Protein AF-A0A350C541-F1 (afdb_monomer)

Radius of gyration: 12.67 Å; Cα contacts (8 Å, |Δi|>4): 53; chains: 1; bounding box: 25×28×33 Å

Structure (mmCIF, N/CA/C/O backbone):
data_AF-A0A350C541-F1
#
_entry.id   AF-A0A350C541-F1
#
loop_
_atom_site.group_PDB
_atom_site.id
_atom_site.type_symbol
_atom_site.label_atom_id
_atom_site.label_alt_id
_atom_site.label_comp_id
_atom_site.label_asym_id
_atom_site.label_entity_id
_atom_site.label_seq_id
_atom_site.pdbx_PDB_ins_code
_atom_site.Cartn_x
_atom_site.Cartn_y
_atom_site.Cartn_z
_atom_site.occupancy
_atom_site.B_iso_or_equiv
_atom_site.auth_seq_id
_atom_site.auth_comp_id
_atom_site.auth_asym_id
_atom_site.auth_atom_id
_atom_site.pdbx_PDB_model_num
ATOM 1 N N . MET A 1 1 ? -11.697 8.316 -3.095 1.00 93.00 1 MET A N 1
ATOM 2 C CA . MET A 1 1 ? -11.029 7.006 -3.172 1.00 93.00 1 MET A CA 1
ATOM 3 C C . MET A 1 1 ? -10.237 7.024 -4.454 1.00 93.00 1 MET A C 1
ATOM 5 O O . MET A 1 1 ? -10.828 7.251 -5.500 1.00 93.00 1 MET A O 1
ATOM 9 N N . GLU A 1 2 ? -8.927 6.873 -4.357 1.00 93.50 2 GLU A N 1
ATOM 10 C CA . GLU A 1 2 ? -8.019 6.841 -5.496 1.00 93.50 2 GLU A CA 1
ATOM 11 C C . GLU A 1 2 ? -7.299 5.500 -5.480 1.00 93.50 2 GLU A C 1
ATOM 13 O O . GLU A 1 2 ? -6.573 5.181 -4.537 1.00 93.50 2 GLU A O 1
ATOM 18 N N . LEU A 1 3 ? -7.540 4.707 -6.520 1.00 95.75 3 LEU A N 1
ATOM 19 C CA . LEU A 1 3 ? -6.842 3.456 -6.762 1.00 95.75 3 LEU A CA 1
ATOM 20 C C . LEU A 1 3 ? -5.964 3.662 -7.989 1.00 95.75 3 LEU A C 1
ATOM 22 O O . LEU A 1 3 ? -6.468 3.738 -9.110 1.00 95.75 3 LEU A O 1
ATOM 26 N N . GLN A 1 4 ? -4.662 3.803 -7.769 1.00 95.56 4 GLN A N 1
ATOM 27 C CA . GLN A 1 4 ? -3.719 4.033 -8.853 1.00 95.56 4 GLN A CA 1
ATOM 28 C C . GLN A 1 4 ? -3.161 2.707 -9.353 1.00 95.56 4 GLN A C 1
ATOM 30 O O . GLN A 1 4 ? -2.759 1.851 -8.566 1.00 95.56 4 GLN A O 1
ATOM 35 N N . LEU A 1 5 ? -3.132 2.551 -10.675 1.00 96.50 5 LEU A N 1
ATOM 36 C CA . LEU A 1 5 ? -2.488 1.421 -11.330 1.00 96.50 5 LEU A CA 1
ATOM 37 C C . LEU A 1 5 ? -1.140 1.859 -11.898 1.00 96.50 5 LEU A C 1
ATOM 39 O O . LEU A 1 5 ? -1.041 2.915 -12.524 1.00 96.50 5 LEU A O 1
ATOM 43 N N . ASP A 1 6 ? -0.118 1.030 -11.714 1.00 95.81 6 ASP A N 1
ATOM 44 C CA . ASP A 1 6 ? 1.232 1.302 -12.189 1.00 95.81 6 ASP A CA 1
ATOM 45 C C . ASP A 1 6 ? 1.556 0.463 -13.433 1.00 95.81 6 ASP A C 1
ATOM 47 O O . ASP A 1 6 ? 1.521 -0.773 -13.442 1.00 95.81 6 ASP A O 1
ATOM 51 N N . ARG A 1 7 ? 1.897 1.160 -14.520 1.00 95.75 7 ARG A N 1
ATOM 52 C CA . ARG A 1 7 ? 2.211 0.546 -15.813 1.00 95.75 7 ARG A CA 1
ATOM 53 C C . ARG A 1 7 ? 3.490 -0.304 -15.762 1.00 95.75 7 ARG A C 1
ATOM 55 O O . ARG A 1 7 ? 3.570 -1.311 -16.463 1.00 95.75 7 ARG A O 1
ATOM 62 N N . SER A 1 8 ? 4.477 0.056 -14.941 1.00 95.06 8 SER A N 1
ATOM 63 C CA . SER A 1 8 ? 5.719 -0.712 -14.787 1.00 95.06 8 SER A CA 1
ATOM 64 C C . SER A 1 8 ? 5.468 -2.085 -14.155 1.00 95.06 8 SER A C 1
ATOM 66 O O . SER A 1 8 ? 6.067 -3.072 -14.586 1.00 95.06 8 SER A O 1
ATOM 68 N N . LEU A 1 9 ? 4.515 -2.179 -13.219 1.00 95.44 9 LEU A N 1
ATOM 69 C CA . LEU A 1 9 ? 4.076 -3.452 -12.640 1.00 95.44 9 LEU A CA 1
ATOM 70 C C . LEU A 1 9 ? 3.400 -4.334 -13.691 1.00 95.44 9 LEU A C 1
ATOM 72 O O . LEU A 1 9 ? 3.737 -5.512 -13.823 1.00 95.44 9 LEU A O 1
ATOM 76 N N . ALA A 1 10 ? 2.508 -3.746 -14.493 1.00 96.88 10 ALA A N 1
ATOM 77 C CA . ALA A 1 10 ? 1.831 -4.452 -15.576 1.00 96.88 10 ALA A CA 1
ATOM 78 C C . ALA A 1 10 ? 2.817 -4.965 -16.642 1.00 96.88 10 ALA A C 1
ATOM 80 O O . ALA A 1 10 ? 2.706 -6.110 -17.079 1.00 96.88 10 ALA A O 1
ATOM 81 N N . HIS A 1 11 ? 3.829 -4.173 -17.020 1.00 96.75 11 HIS A N 1
ATOM 82 C CA . HIS A 1 11 ? 4.882 -4.616 -17.944 1.00 96.75 11 HIS A CA 1
ATOM 83 C C . HIS A 1 11 ? 5.698 -5.793 -17.395 1.00 96.75 11 HIS A C 1
ATOM 85 O O . HIS A 1 11 ? 6.052 -6.696 -18.150 1.00 96.75 11 HIS A O 1
ATOM 91 N N . LYS A 1 12 ? 5.931 -5.832 -16.077 1.00 95.06 12 LYS A N 1
ATOM 92 C CA . LYS A 1 12 ? 6.552 -6.971 -15.379 1.00 95.06 12 LYS A CA 1
ATOM 93 C C . LYS A 1 12 ? 5.592 -8.151 -15.155 1.00 95.06 12 LYS A C 1
ATOM 95 O O . LYS A 1 12 ? 5.973 -9.119 -14.504 1.00 95.06 12 LYS A O 1
ATOM 100 N N . ARG A 1 13 ? 4.359 -8.094 -15.680 1.00 95.12 13 ARG A N 1
ATOM 101 C CA . ARG A 1 13 ? 3.288 -9.092 -15.486 1.00 95.12 13 ARG A CA 1
ATOM 102 C C . ARG A 1 13 ? 2.941 -9.337 -14.013 1.00 95.12 13 ARG A C 1
ATOM 104 O O . ARG A 1 13 ? 2.511 -10.430 -13.647 1.00 95.12 13 ARG A O 1
ATOM 111 N N . MET A 1 14 ? 3.124 -8.328 -13.162 1.00 93.38 14 MET A N 1
ATOM 112 C CA . MET A 1 14 ? 2.710 -8.392 -11.766 1.00 93.38 14 MET A CA 1
ATOM 113 C C . MET A 1 14 ? 1.281 -7.881 -11.624 1.00 93.38 14 MET A C 1
ATOM 115 O O . MET A 1 14 ? 0.998 -6.715 -11.895 1.00 93.38 14 MET A O 1
ATOM 119 N N . TYR A 1 15 ? 0.392 -8.774 -11.187 1.00 94.06 15 TYR A N 1
ATOM 120 C CA . TYR A 1 15 ? -1.023 -8.486 -10.988 1.00 94.06 15 TYR A CA 1
ATOM 121 C C . TYR A 1 15 ? -1.463 -8.824 -9.558 1.00 94.06 15 TYR A C 1
ATOM 123 O O . TYR A 1 15 ? -1.031 -9.850 -9.022 1.00 94.06 15 TYR A O 1
ATOM 131 N N . PRO A 1 16 ? -2.338 -7.998 -8.952 1.00 94.69 16 PRO A N 1
ATOM 132 C CA . PRO A 1 16 ? -2.893 -6.745 -9.485 1.00 94.69 16 PRO A CA 1
ATOM 133 C C . PRO A 1 16 ? -1.842 -5.618 -9.558 1.00 94.69 16 PRO A C 1
ATOM 135 O O . PRO A 1 16 ? -1.022 -5.473 -8.660 1.00 94.69 16 PRO A O 1
ATOM 138 N N . ALA A 1 17 ? -1.856 -4.821 -10.631 1.00 96.62 17 ALA A N 1
ATOM 139 C CA . ALA A 1 17 ? -0.841 -3.794 -10.899 1.00 96.62 17 ALA A CA 1
ATOM 140 C C . ALA A 1 17 ? -1.124 -2.480 -10.141 1.00 96.62 17 ALA A C 1
ATOM 142 O O . ALA A 1 17 ? -1.191 -1.417 -10.752 1.00 96.62 17 ALA A O 1
ATOM 143 N N . ILE A 1 18 ? -1.366 -2.560 -8.831 1.00 96.00 18 ILE A N 1
ATOM 144 C CA . ILE A 1 18 ? -1.764 -1.425 -7.985 1.00 96.00 18 ILE A CA 1
ATOM 145 C C . ILE A 1 18 ? -0.522 -0.753 -7.391 1.00 96.00 18 ILE A C 1
ATOM 147 O O . ILE A 1 18 ? 0.334 -1.421 -6.816 1.00 96.00 18 ILE A O 1
ATOM 151 N N . ASP A 1 19 ? -0.458 0.576 -7.465 1.00 95.25 19 ASP A N 1
ATOM 152 C CA . ASP A 1 19 ? 0.498 1.363 -6.688 1.00 95.25 19 ASP A CA 1
ATOM 153 C C . ASP A 1 19 ? -0.033 1.548 -5.259 1.00 95.25 19 ASP A C 1
ATOM 155 O O . ASP A 1 19 ? -0.901 2.385 -4.989 1.00 95.25 19 ASP A O 1
ATOM 159 N N . LEU A 1 20 ? 0.483 0.738 -4.336 1.00 92.88 20 LEU A N 1
ATOM 160 C CA . LEU A 1 20 ? 0.078 0.723 -2.927 1.00 92.88 20 LEU A CA 1
ATOM 161 C C . LEU A 1 20 ? 0.477 1.997 -2.175 1.00 92.88 20 LEU A C 1
ATOM 163 O O . LEU A 1 20 ? -0.175 2.358 -1.197 1.00 92.88 20 LEU A O 1
ATOM 167 N N . THR A 1 21 ? 1.537 2.673 -2.625 1.00 91.62 21 THR A N 1
ATOM 168 C CA . THR A 1 21 ? 2.065 3.878 -1.971 1.00 91.62 21 THR A CA 1
ATOM 169 C C . THR A 1 21 ? 1.241 5.112 -2.314 1.00 91.62 21 THR A C 1
ATOM 171 O O . THR A 1 21 ? 1.026 5.969 -1.459 1.00 91.62 21 THR A O 1
ATOM 174 N N . LYS A 1 22 ? 0.716 5.176 -3.544 1.00 93.25 22 LYS A N 1
ATOM 175 C CA . LYS A 1 22 ? -0.106 6.301 -4.015 1.00 93.25 22 LYS A CA 1
ATOM 176 C C . LYS A 1 22 ? -1.606 6.097 -3.809 1.00 93.25 22 LYS A C 1
ATOM 178 O O . LYS A 1 22 ? -2.357 7.069 -3.787 1.00 93.25 22 LYS A O 1
ATOM 183 N N . SER A 1 23 ? -2.062 4.854 -3.656 1.00 94.88 23 SER A N 1
ATOM 184 C CA . SER A 1 23 ? -3.486 4.560 -3.475 1.00 94.88 23 SER A CA 1
ATOM 185 C C . SER A 1 23 ? -3.976 4.936 -2.073 1.00 94.88 23 SER A C 1
ATOM 187 O O . SER A 1 23 ? -3.396 4.564 -1.048 1.00 94.88 23 SER A O 1
ATOM 189 N N . SER A 1 24 ? -5.088 5.666 -1.999 1.00 93.69 24 SER A N 1
ATOM 190 C CA . SER A 1 24 ? -5.625 6.167 -0.731 1.00 93.69 24 SER A CA 1
ATOM 191 C C . SER A 1 24 ? -7.134 6.406 -0.773 1.00 93.69 24 SER A C 1
ATOM 193 O O . SER A 1 24 ? -7.751 6.578 -1.827 1.00 93.69 24 SER A O 1
ATOM 195 N N . THR A 1 25 ? -7.752 6.447 0.406 1.00 96.00 25 THR A N 1
ATOM 196 C CA . THR A 1 25 ? -9.166 6.788 0.562 1.00 96.00 25 THR A CA 1
ATOM 197 C C . THR A 1 25 ? -9.291 7.894 1.595 1.00 96.00 25 THR A C 1
ATOM 199 O O . THR A 1 25 ? -8.789 7.777 2.707 1.00 96.00 25 THR A O 1
ATOM 202 N N . ARG A 1 26 ? -9.955 8.992 1.220 1.00 95.56 26 ARG A N 1
ATOM 203 C CA . ARG A 1 26 ? -10.257 10.080 2.155 1.00 95.56 26 ARG A CA 1
ATOM 204 C C . ARG A 1 26 ? -11.228 9.581 3.219 1.00 95.56 26 ARG A C 1
ATOM 206 O O . ARG A 1 26 ? -12.178 8.880 2.880 1.00 95.56 26 ARG A O 1
ATOM 213 N N . ARG A 1 27 ? -11.024 10.025 4.459 1.00 94.31 27 ARG A N 1
ATOM 214 C CA . ARG A 1 27 ? -11.840 9.654 5.621 1.00 94.31 27 ARG A CA 1
ATOM 215 C C . ARG A 1 27 ? -11.935 8.138 5.842 1.00 94.31 27 ARG A C 1
ATOM 217 O O . ARG A 1 27 ? -13.021 7.610 6.084 1.00 94.31 27 ARG A O 1
ATOM 224 N N . GLU A 1 28 ? -10.813 7.423 5.711 1.00 95.56 28 GLU A N 1
ATOM 225 C CA . GL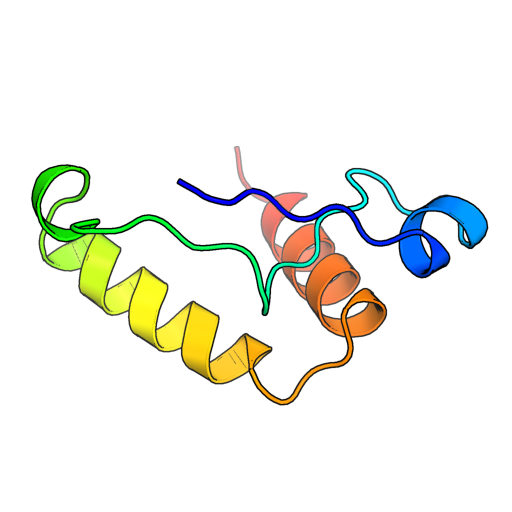U A 1 28 ? -10.779 5.966 5.921 1.00 95.56 28 GLU A CA 1
ATOM 226 C C . GLU A 1 28 ? -11.182 5.560 7.351 1.00 95.56 28 GLU A C 1
ATOM 228 O O . GLU A 1 28 ? -11.647 4.440 7.557 1.00 95.56 28 GLU A O 1
ATOM 233 N N . GLU A 1 29 ? -11.139 6.489 8.313 1.00 95.19 29 GLU A N 1
ATOM 234 C CA . GLU A 1 29 ? -11.611 6.289 9.684 1.00 95.19 29 GLU A CA 1
ATOM 235 C C . GLU A 1 29 ? -13.115 6.037 9.828 1.00 95.19 29 GLU A C 1
ATOM 237 O O . GLU A 1 29 ? -13.555 5.531 10.856 1.00 95.19 29 GLU A O 1
ATOM 242 N N . LEU A 1 30 ? -13.908 6.378 8.809 1.00 96.94 30 LEU A N 1
ATOM 243 C CA . LEU A 1 30 ? -15.336 6.055 8.769 1.00 96.94 30 LEU A CA 1
ATOM 244 C C . LEU A 1 30 ? -15.619 4.653 8.213 1.00 96.94 30 LEU A C 1
ATOM 246 O O . LEU A 1 30 ? -16.747 4.179 8.311 1.00 96.94 30 LEU A O 1
ATOM 250 N N . LEU A 1 31 ? -14.626 4.018 7.585 1.00 96.38 31 LEU A N 1
ATOM 251 C CA . LEU A 1 31 ? -14.780 2.756 6.855 1.00 96.38 31 LEU A CA 1
ATOM 252 C C . LEU A 1 31 ? -14.197 1.560 7.607 1.00 96.38 31 LEU A C 1
ATOM 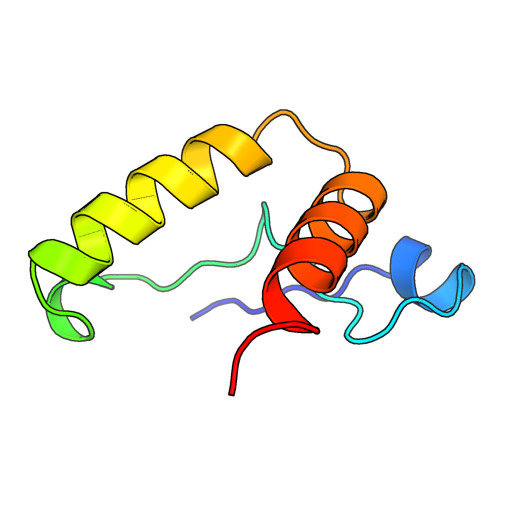254 O O . LEU A 1 31 ? -14.551 0.420 7.318 1.00 96.38 31 LEU A O 1
ATOM 258 N N . MET A 1 32 ?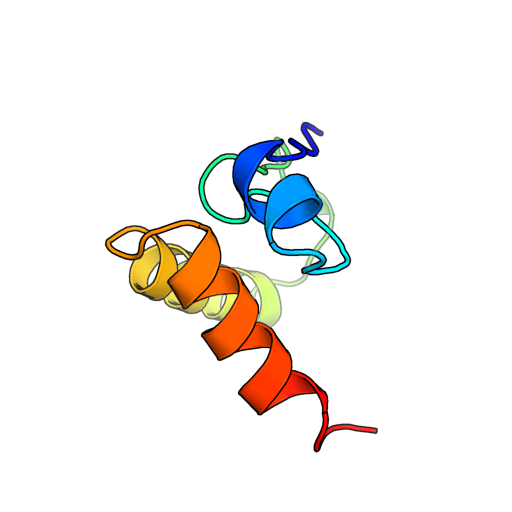 -13.278 1.812 8.536 1.00 96.44 32 MET A N 1
ATOM 259 C CA . MET A 1 32 ? -12.539 0.788 9.263 1.00 96.44 32 MET A CA 1
ATOM 260 C C . MET A 1 32 ? -12.589 1.071 10.761 1.00 96.44 32 MET A C 1
ATOM 262 O O . MET A 1 32 ? -12.645 2.222 11.192 1.00 96.44 32 MET A O 1
ATOM 266 N N . ASP A 1 33 ? -12.541 0.018 11.572 1.00 97.44 33 ASP A N 1
ATOM 267 C CA . ASP A 1 33 ? -12.440 0.165 13.018 1.00 97.44 33 ASP A CA 1
ATOM 268 C C . ASP A 1 33 ? -11.043 0.666 13.439 1.00 97.44 33 ASP A C 1
ATOM 270 O O . ASP A 1 33 ? -10.059 0.601 12.695 1.00 97.44 33 ASP A O 1
ATOM 274 N N . LYS A 1 34 ? -10.930 1.166 14.676 1.00 96.31 34 LYS A N 1
ATOM 275 C CA . LYS A 1 34 ? -9.676 1.751 15.188 1.00 96.31 34 LYS A CA 1
ATOM 276 C C . LYS A 1 34 ? -8.502 0.767 15.163 1.00 96.31 34 LYS A C 1
ATOM 278 O O . LYS A 1 34 ? -7.365 1.180 14.931 1.00 96.31 34 LYS A O 1
ATOM 283 N N . ALA A 1 35 ? -8.764 -0.520 15.404 1.00 97.19 35 ALA A N 1
ATOM 284 C CA . ALA A 1 35 ? -7.726 -1.542 15.400 1.00 97.19 35 ALA A CA 1
ATOM 285 C C . ALA A 1 35 ? -7.171 -1.767 13.986 1.00 97.19 35 ALA A C 1
ATOM 287 O O . ALA A 1 35 ? -5.949 -1.809 13.813 1.00 97.19 35 ALA A O 1
ATOM 288 N N . THR A 1 36 ? -8.040 -1.847 12.973 1.00 96.69 36 THR A N 1
ATOM 289 C CA . THR A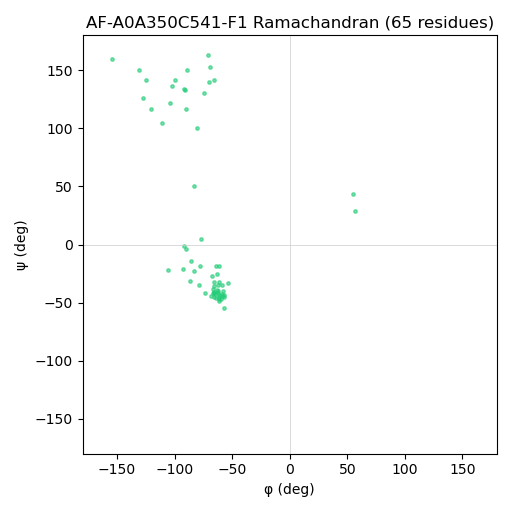 1 36 ? -7.619 -1.986 11.574 1.00 96.69 36 THR A CA 1
ATOM 290 C C . THR A 1 36 ? -6.902 -0.737 11.083 1.00 96.69 36 THR A C 1
ATOM 292 O O . THR A 1 36 ? -5.845 -0.868 10.472 1.00 96.69 36 THR A O 1
ATOM 295 N N . LEU A 1 37 ? -7.381 0.467 11.418 1.00 96.62 37 LEU A N 1
ATOM 296 C CA . LEU A 1 37 ? -6.704 1.722 11.054 1.00 96.62 37 LEU A CA 1
ATOM 297 C C . LEU A 1 37 ? -5.268 1.788 11.579 1.00 96.62 37 LEU A C 1
ATOM 299 O O . LEU A 1 37 ? -4.355 2.138 10.835 1.00 96.62 37 LEU A O 1
ATOM 303 N N . SER A 1 38 ? -5.051 1.409 12.841 1.00 96.56 38 SER A N 1
ATOM 304 C CA . SER A 1 38 ? -3.709 1.388 13.434 1.00 96.56 38 SER A CA 1
ATOM 305 C C . SER A 1 38 ? -2.778 0.419 12.693 1.00 96.56 38 SER A C 1
ATOM 307 O O . SER A 1 38 ? -1.651 0.774 12.340 1.00 96.56 38 SER A O 1
ATOM 309 N N . ARG A 1 39 ? -3.268 -0.784 12.359 1.00 96.62 39 ARG A N 1
ATOM 310 C CA . ARG A 1 39 ? -2.506 -1.769 11.570 1.00 96.62 39 ARG A CA 1
ATOM 311 C C . ARG A 1 39 ? -2.225 -1.274 10.151 1.00 96.62 39 ARG A C 1
ATOM 313 O O . ARG A 1 39 ? -1.100 -1.412 9.674 1.00 96.62 39 ARG A O 1
ATOM 320 N N . MET A 1 40 ? -3.215 -0.663 9.502 1.00 95.56 40 MET A N 1
ATOM 321 C CA . MET A 1 40 ? -3.075 -0.076 8.170 1.00 95.56 40 MET A CA 1
ATOM 322 C C . MET A 1 40 ? -2.048 1.053 8.153 1.00 95.56 40 MET A C 1
ATOM 324 O O . MET A 1 40 ? -1.247 1.119 7.226 1.00 95.56 40 MET A O 1
ATOM 328 N N . PHE A 1 41 ? -2.015 1.900 9.184 1.00 94.75 41 PHE A N 1
ATOM 329 C CA . PHE A 1 41 ? -1.027 2.970 9.305 1.00 94.75 41 PHE A CA 1
ATOM 330 C C . PHE A 1 41 ? 0.404 2.425 9.382 1.00 94.75 41 PHE A C 1
ATOM 332 O O . PHE A 1 41 ? 1.281 2.883 8.648 1.00 94.75 41 PHE A O 1
ATOM 339 N N . VAL A 1 42 ? 0.635 1.409 10.221 1.00 95.75 42 VAL A N 1
ATOM 340 C CA . VAL A 1 42 ? 1.949 0.753 10.336 1.00 95.75 42 VAL A CA 1
ATOM 341 C C . VAL A 1 42 ? 2.359 0.118 9.007 1.00 95.75 42 VAL A C 1
ATOM 343 O O . VAL A 1 42 ? 3.488 0.318 8.558 1.00 95.75 42 VAL A O 1
ATOM 346 N N . LEU A 1 43 ? 1.438 -0.588 8.344 1.00 95.06 43 LEU A N 1
ATOM 347 C CA . LEU A 1 43 ? 1.690 -1.203 7.042 1.00 95.06 43 LEU A CA 1
ATOM 348 C C . LEU A 1 43 ? 2.026 -0.153 5.974 1.00 95.06 43 LEU A C 1
ATOM 350 O O . LEU A 1 43 ? 3.035 -0.288 5.290 1.00 95.06 43 LEU A O 1
ATOM 354 N N . ARG A 1 44 ? 1.234 0.921 5.860 1.00 94.62 44 ARG A N 1
ATOM 355 C CA . ARG A 1 44 ? 1.488 2.015 4.908 1.00 94.62 44 ARG A CA 1
ATOM 356 C C . ARG A 1 44 ? 2.850 2.663 5.149 1.00 94.62 44 ARG A C 1
ATOM 358 O O . ARG A 1 44 ? 3.572 2.897 4.188 1.00 94.62 44 ARG A O 1
ATOM 365 N N . LYS A 1 45 ? 3.225 2.910 6.409 1.00 94.25 45 LYS A N 1
ATOM 366 C CA . LYS A 1 45 ? 4.536 3.482 6.749 1.00 94.25 45 LYS A CA 1
ATOM 367 C C . LYS A 1 45 ? 5.682 2.560 6.335 1.00 94.25 45 LYS A C 1
ATOM 369 O O . LYS A 1 45 ? 6.690 3.044 5.845 1.00 94.25 45 LYS A O 1
ATOM 374 N N . HIS A 1 46 ? 5.518 1.249 6.500 1.00 94.31 46 HIS A N 1
ATOM 375 C CA . HIS A 1 46 ? 6.523 0.282 6.067 1.00 94.31 46 HIS A CA 1
ATOM 376 C C . HIS A 1 46 ? 6.673 0.230 4.540 1.00 94.31 46 HIS A C 1
ATOM 378 O O . HIS A 1 46 ? 7.785 0.119 4.036 1.00 94.31 46 HIS A O 1
ATOM 384 N N . LEU A 1 47 ? 5.562 0.336 3.806 1.00 94.69 47 LEU A N 1
ATOM 385 C CA . LEU A 1 47 ? 5.562 0.324 2.341 1.00 94.69 47 LEU A CA 1
ATOM 386 C C . LEU A 1 47 ? 6.001 1.661 1.718 1.00 94.69 47 LEU A C 1
ATOM 388 O O . LEU A 1 47 ? 6.348 1.676 0.543 1.00 94.69 47 LEU A O 1
ATOM 392 N N . ALA A 1 48 ? 5.976 2.769 2.467 1.00 93.19 48 ALA A N 1
ATOM 393 C CA . ALA A 1 48 ? 6.221 4.116 1.940 1.00 93.19 48 ALA A CA 1
ATOM 394 C C . ALA A 1 48 ? 7.622 4.300 1.333 1.00 93.19 48 ALA A C 1
ATOM 396 O O . ALA A 1 48 ? 7.767 5.047 0.369 1.00 93.19 48 ALA A O 1
ATOM 397 N N . ASP A 1 49 ? 8.623 3.598 1.868 1.00 91.00 49 ASP A N 1
ATOM 398 C CA . ASP A 1 49 ? 10.011 3.668 1.394 1.00 91.00 49 ASP A CA 1
ATOM 399 C C . ASP A 1 49 ? 10.324 2.630 0.298 1.00 91.00 49 ASP A C 1
ATOM 401 O O . ASP A 1 49 ? 11.429 2.605 -0.246 1.00 91.00 49 ASP A O 1
ATOM 405 N N . MET A 1 50 ? 9.367 1.755 -0.034 1.00 94.62 50 MET A N 1
ATOM 406 C CA . MET A 1 50 ? 9.547 0.694 -1.024 1.00 94.62 50 MET A CA 1
ATOM 407 C C . MET A 1 50 ? 9.196 1.171 -2.428 1.00 94.62 50 MET A C 1
ATOM 409 O O . MET A 1 50 ? 8.283 1.974 -2.639 1.00 94.62 50 MET A O 1
ATOM 413 N N . LYS A 1 51 ? 9.860 0.591 -3.430 1.00 94.00 51 LYS A N 1
ATOM 414 C CA . LYS A 1 51 ? 9.395 0.734 -4.813 1.00 94.00 51 LYS A CA 1
ATOM 415 C C . LYS A 1 51 ? 8.079 -0.034 -5.011 1.00 94.00 51 LYS A C 1
ATOM 417 O O . LYS A 1 51 ? 7.860 -1.044 -4.336 1.00 94.00 51 LYS A O 1
ATOM 422 N N . PRO A 1 52 ? 7.210 0.375 -5.957 1.00 92.88 52 PRO A N 1
ATOM 423 C CA . PRO A 1 52 ? 5.925 -0.293 -6.182 1.00 92.88 52 PRO A CA 1
ATOM 424 C C . PRO A 1 52 ? 6.044 -1.806 -6.421 1.00 92.88 52 PRO A C 1
ATOM 426 O O . PRO A 1 52 ? 5.168 -2.573 -6.023 1.00 92.88 52 PRO A O 1
ATOM 429 N N . ASP A 1 53 ? 7.130 -2.256 -7.053 1.00 94.44 53 ASP A N 1
ATOM 430 C CA . ASP A 1 53 ? 7.373 -3.668 -7.329 1.00 94.44 53 ASP A CA 1
ATOM 431 C C . ASP A 1 53 ? 7.765 -4.467 -6.088 1.00 94.44 53 ASP A C 1
ATOM 433 O O . ASP A 1 53 ? 7.251 -5.568 -5.883 1.00 94.44 53 ASP A O 1
ATOM 437 N N . GLU A 1 54 ? 8.619 -3.897 -5.244 1.00 94.69 54 GLU A N 1
ATOM 438 C CA . GLU A 1 54 ? 8.988 -4.468 -3.947 1.00 94.69 54 GLU A CA 1
ATOM 439 C C . GLU A 1 54 ? 7.773 -4.538 -3.016 1.00 94.69 54 GLU A C 1
ATOM 441 O O 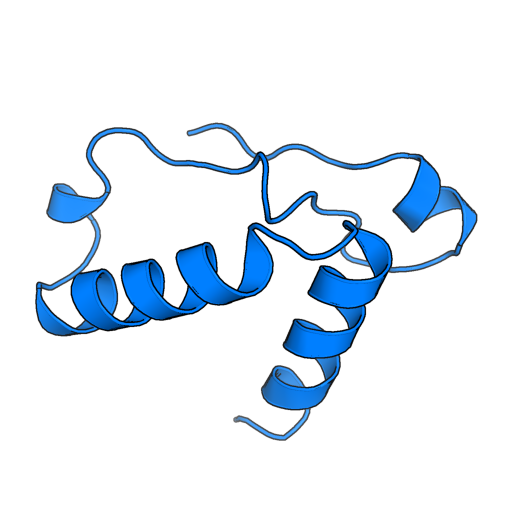. GLU A 1 54 ? 7.493 -5.593 -2.444 1.00 94.69 54 GLU A O 1
ATOM 446 N N . ALA A 1 55 ? 6.992 -3.455 -2.939 1.00 95.12 55 ALA A N 1
ATOM 447 C CA . ALA A 1 55 ? 5.782 -3.377 -2.124 1.00 95.12 55 ALA A CA 1
ATOM 448 C C . ALA A 1 55 ? 4.747 -4.445 -2.521 1.00 95.12 55 ALA A C 1
ATOM 450 O O . ALA A 1 55 ? 4.188 -5.135 -1.662 1.00 95.12 55 ALA A O 1
ATOM 451 N N . MET A 1 56 ? 4.521 -4.635 -3.827 1.00 94.50 56 MET A N 1
ATOM 452 C CA . MET A 1 56 ? 3.610 -5.668 -4.326 1.00 94.50 56 MET A CA 1
ATOM 453 C C . MET A 1 56 ? 4.102 -7.084 -4.026 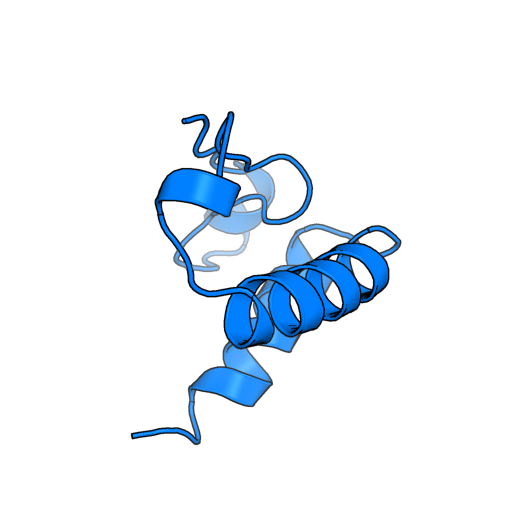1.00 94.50 56 MET A C 1
ATOM 455 O O . MET A 1 56 ? 3.306 -7.941 -3.634 1.00 94.50 56 MET A O 1
ATOM 459 N N . GLN A 1 57 ? 5.399 -7.352 -4.189 1.00 93.75 57 GLN A N 1
ATOM 460 C CA . GLN A 1 57 ? 5.967 -8.661 -3.860 1.00 93.75 57 GLN A CA 1
ATOM 461 C C . GLN A 1 57 ? 5.897 -8.950 -2.361 1.00 93.75 57 GLN A C 1
ATOM 463 O O . GLN A 1 57 ? 5.539 -10.065 -1.974 1.00 93.75 57 GLN A O 1
ATOM 468 N N . PHE A 1 58 ? 6.182 -7.945 -1.530 1.00 94.38 58 PHE A N 1
ATOM 469 C CA . PHE A 1 58 ? 6.057 -8.030 -0.082 1.00 94.38 58 PHE A CA 1
ATOM 470 C C . PHE A 1 58 ? 4.630 -8.408 0.324 1.00 94.38 58 PHE A C 1
ATOM 472 O O . PHE A 1 58 ? 4.435 -9.432 0.982 1.00 94.38 58 PHE A O 1
ATOM 479 N N . LEU A 1 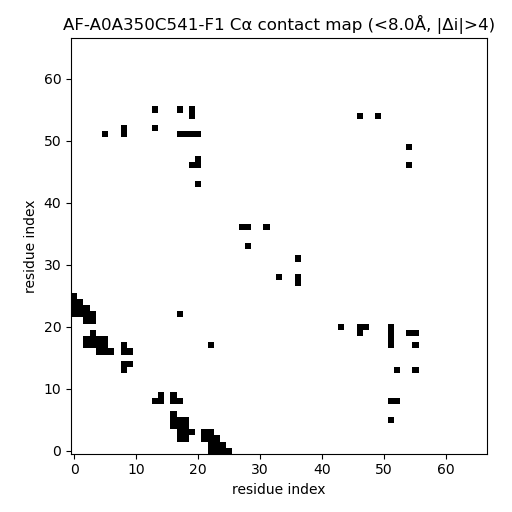59 ? 3.618 -7.658 -0.134 1.00 93.50 59 LEU A N 1
ATOM 480 C CA . LEU A 1 59 ? 2.223 -7.983 0.180 1.00 93.50 59 LEU A CA 1
ATOM 481 C C . LEU A 1 59 ? 1.839 -9.375 -0.317 1.00 93.50 59 LEU A C 1
ATOM 483 O O . LEU A 1 59 ? 1.293 -10.169 0.447 1.00 93.50 59 LEU A O 1
ATOM 487 N N . ARG A 1 60 ? 2.173 -9.715 -1.567 1.00 92.06 60 ARG A N 1
ATOM 488 C CA . ARG A 1 60 ? 1.844 -11.026 -2.140 1.00 92.06 60 ARG A CA 1
ATOM 489 C C . ARG A 1 60 ? 2.424 -12.169 -1.309 1.00 92.06 60 ARG A C 1
ATOM 491 O O . ARG A 1 60 ? 1.721 -13.142 -1.051 1.00 92.06 60 AR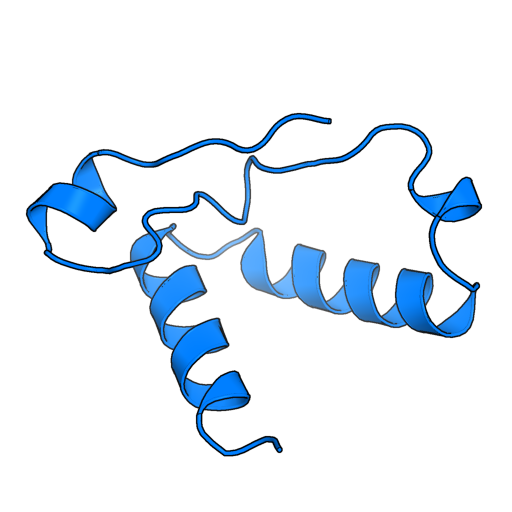G A O 1
ATOM 498 N N . LYS A 1 61 ? 3.675 -12.048 -0.855 1.00 93.56 61 LYS A N 1
ATOM 499 C CA . LYS A 1 61 ? 4.327 -13.053 -0.003 1.00 93.56 61 LYS A CA 1
ATOM 500 C C . LYS A 1 61 ? 3.553 -13.294 1.296 1.00 93.56 61 LYS A C 1
ATOM 502 O O . LYS A 1 61 ? 3.433 -14.440 1.716 1.00 93.56 61 LYS A O 1
ATOM 507 N N . HIS A 1 62 ? 3.028 -12.236 1.910 1.00 92.31 62 HIS A N 1
ATOM 508 C CA . HIS A 1 62 ? 2.297 -12.326 3.174 1.00 92.31 62 HIS A CA 1
ATOM 509 C C . HIS A 1 62 ? 0.817 -12.705 3.014 1.00 92.31 62 HIS A C 1
ATOM 511 O O . HIS A 1 62 ? 0.244 -13.253 3.949 1.00 92.31 62 HIS A O 1
ATOM 517 N N . MET A 1 63 ? 0.212 -12.479 1.844 1.00 91.81 63 MET A N 1
ATOM 518 C CA . MET A 1 63 ? -1.191 -12.824 1.572 1.00 91.81 63 MET A CA 1
ATOM 519 C C . MET 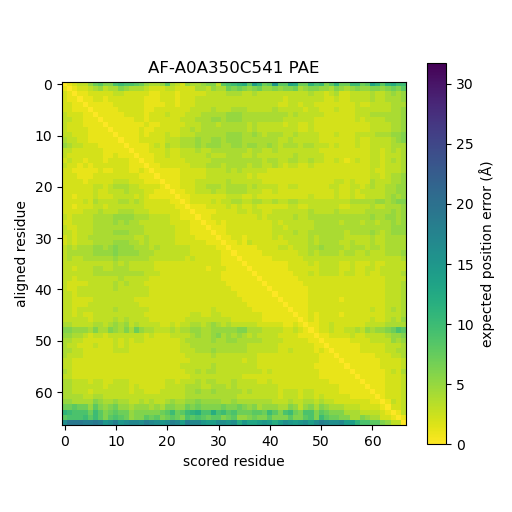A 1 63 ? -1.398 -14.268 1.092 1.00 91.81 63 MET A C 1
ATOM 521 O O . MET A 1 63 ? -2.432 -14.861 1.368 1.00 91.81 63 MET A O 1
ATOM 525 N N . VAL A 1 64 ? -0.438 -14.867 0.377 1.00 90.69 64 VAL A N 1
ATOM 526 C CA . VAL A 1 64 ? -0.615 -16.219 -0.205 1.00 90.69 64 VAL A CA 1
ATOM 527 C C . VAL A 1 64 ? -0.820 -17.307 0.862 1.00 90.69 64 VAL A C 1
ATOM 529 O O . VAL A 1 64 ? -1.433 -18.332 0.581 1.00 90.69 64 VAL A O 1
ATOM 532 N N . GLY A 1 65 ? -0.328 -17.093 2.085 1.00 88.69 65 GLY A N 1
ATOM 533 C CA . GLY A 1 65 ? -0.470 -18.037 3.200 1.00 88.69 65 GLY A CA 1
ATOM 534 C C . GLY A 1 65 ? -1.699 -17.818 4.087 1.00 88.69 65 GLY A C 1
ATOM 535 O O . GLY A 1 65 ? -1.882 -18.565 5.047 1.00 88.69 65 GLY A O 1
ATOM 536 N N . THR A 1 66 ? -2.515 -16.798 3.818 1.00 90.19 66 THR A N 1
ATOM 537 C CA . THR A 1 66 ? -3.700 -16.473 4.626 1.00 90.19 66 THR A CA 1
ATOM 538 C C . THR A 1 66 ? -4.965 -17.018 3.963 1.00 90.19 66 THR A C 1
ATOM 540 O O . THR A 1 66 ? -5.062 -16.994 2.738 1.00 90.19 66 THR A O 1
ATOM 543 N N . LYS A 1 67 ? -5.908 -17.533 4.763 1.00 73.25 67 LYS A N 1
ATOM 544 C CA . LYS A 1 67 ? -7.232 -17.974 4.291 1.00 73.25 67 LYS A CA 1
ATOM 545 C C . LYS A 1 67 ? -8.177 -16.799 4.087 1.00 73.25 67 LYS A C 1
ATOM 547 O O . LYS A 1 67 ? -8.103 -15.863 4.913 1.00 73.25 67 LYS A O 1
#

Foldseek 3Di:
DDWDFDVVCVVVVHPPRTQLQPDDDPPCVVVDPPVVVVVVVVLNVVCNPPDSNRNSVVVCVVPVPPD

Mean predicted aligned error: 3.02 Å

Nearest PDB structures (foldseek):
  5jji-assembly1_F  TM=9.919E-01  e=1.216E-04  Escherichia coli O157:H7
  1pvo-assembly1_B  TM=9.771E-01  e=1.216E-04  Escherichia coli
  6xav-assembly1_B  TM=9.856E-01  e=1.496E-04  Escherichia coli K-12
  6xav-assembly1_E  TM=9.611E-01  e=1.496E-04  Escherichia coli K-12
  7x2r-assembly1_F  TM=9.545E-01  e=1.839E-04  Escherichia coli 'BL21-Gold(DE3)pLysS AG'

Sequence (67 aa):
MELQLDRSLAHKRMYPAIDLTKSSTRREELLMDKATLSRMFVLRKHLADMKPDEAMQFLRKHMVGTK

pLDDT: mean 94.3, std 3.14, range [73.25, 97.44]

Secondary structure (DSSP, 8-state):
-B--B-HHHHHTT-SS-B-TTT-B-TTGGGTS-HHHHHHHHHHHHHHTTS-HHHHHHHHHHHHTT--

Solvent-accessible surface area (backbone atoms only — not comparable to full-atom values): 4042 Å² total; per-residue (Å²): 113,46,82,43,70,36,68,71,36,46,75,69,70,40,79,83,32,52,28,72,75,77,34,48,53,80,70,51,75,80,77,44,55,74,70,56,49,53,53,50,50,54,51,50,61,66,37,60,83,43,54,58,64,57,40,49,51,53,51,50,66,65,49,75,80,54,134